Protein AF-J7GPL5-F1 (afdb_monomer_lite)

pLDDT: mean 95.01, std 7.62, range [49.16, 98.62]

Organism: Trichomonas vaginalis (NCBI:txid5722)

InterPro domains:
  IPR015422 Pyridoxal phosphate-dependent transferase, small domain [G3DSA:3.90.1150.10] (15-117)
  IPR015424 Pyridoxal phosphate-dependent transferase [SSF53383] (2-116)

Structure (mmCIF, N/CA/C/O backbone):
data_AF-J7GPL5-F1
#
_entry.id   AF-J7GPL5-F1
#
loop_
_atom_site.group_PDB
_atom_site.id
_atom_site.type_symbol
_atom_site.label_atom_id
_atom_site.label_alt_id
_atom_site.label_comp_id
_atom_site.label_asym_id
_atom_site.label_entity_id
_atom_site.label_seq_id
_atom_site.pdbx_PDB_ins_code
_atom_site.Cartn_x
_atom_site.Cartn_y
_atom_site.Cartn_z
_atom_site.occupancy
_atom_site.B_iso_or_equiv
_atom_site.auth_seq_id
_atom_site.auth_comp_id
_atom_site.auth_asym_id
_atom_site.auth_atom_id
_atom_site.pdbx_PDB_model_num
ATOM 1 N N . MET A 1 1 ? 8.248 -11.178 -31.337 1.00 49.16 1 MET A N 1
ATOM 2 C CA . MET A 1 1 ? 8.158 -10.686 -29.951 1.00 49.16 1 MET A CA 1
ATOM 3 C C . MET A 1 1 ? 9.568 -10.728 -29.399 1.00 49.16 1 MET A C 1
ATOM 5 O O . MET A 1 1 ? 10.053 -11.806 -29.099 1.00 49.16 1 MET A O 1
ATOM 9 N N . TYR A 1 2 ? 10.269 -9.600 -29.424 1.00 66.69 2 TYR A N 1
ATOM 10 C CA . TYR A 1 2 ? 11.560 -9.465 -28.759 1.00 66.69 2 TYR A CA 1
ATOM 11 C C . TYR A 1 2 ? 11.386 -8.294 -27.805 1.00 66.69 2 TYR A C 1
ATOM 13 O O . TYR A 1 2 ? 11.164 -7.174 -28.254 1.00 66.69 2 TYR A O 1
ATOM 21 N N . GLU A 1 3 ? 11.401 -8.576 -26.506 1.00 74.31 3 GLU A N 1
ATOM 22 C CA . GLU A 1 3 ? 11.248 -7.587 -25.426 1.00 74.31 3 GLU A CA 1
ATOM 23 C C . GLU A 1 3 ? 12.445 -6.622 -25.344 1.00 74.31 3 GLU A C 1
ATOM 25 O O . GLU A 1 3 ? 12.487 -5.745 -24.495 1.00 74.31 3 GLU A O 1
ATOM 30 N N . GLY A 1 4 ? 13.420 -6.758 -26.246 1.00 85.44 4 GLY A N 1
ATOM 31 C CA . GLY A 1 4 ? 14.574 -5.888 -26.376 1.00 85.44 4 GLY A CA 1
ATOM 32 C C . GLY A 1 4 ? 15.813 -6.663 -26.807 1.00 85.44 4 GLY A C 1
ATOM 33 O O . GLY A 1 4 ? 15.728 -7.732 -27.413 1.00 85.44 4 GLY A O 1
ATOM 34 N N . TYR A 1 5 ? 16.975 -6.112 -26.469 1.00 92.25 5 TYR A N 1
ATOM 35 C CA . TYR A 1 5 ? 18.280 -6.761 -26.572 1.00 92.25 5 TYR A CA 1
ATOM 36 C C . TYR A 1 5 ? 18.938 -6.790 -25.191 1.00 92.25 5 TYR A C 1
ATOM 38 O O . TYR A 1 5 ? 18.531 -6.042 -24.298 1.00 92.25 5 TYR A O 1
ATOM 46 N N . LEU A 1 6 ? 19.980 -7.609 -25.034 1.00 91.75 6 LEU A N 1
ATOM 47 C CA . LEU A 1 6 ? 20.657 -7.857 -23.755 1.00 91.75 6 LEU A CA 1
ATOM 48 C C . LEU A 1 6 ? 21.040 -6.574 -22.994 1.00 91.75 6 LEU A C 1
ATOM 50 O O . LEU A 1 6 ? 21.018 -6.557 -21.771 1.00 91.75 6 LEU A O 1
ATOM 54 N N . THR A 1 7 ? 21.381 -5.503 -23.712 1.00 93.06 7 THR A N 1
ATOM 55 C CA . THR A 1 7 ? 21.908 -4.257 -23.136 1.00 93.06 7 THR A CA 1
ATOM 56 C C . THR A 1 7 ? 20.861 -3.190 -22.832 1.00 93.06 7 THR A C 1
ATOM 58 O O . THR A 1 7 ? 21.231 -2.139 -22.318 1.00 93.06 7 THR A O 1
ATOM 61 N N . TYR A 1 8 ? 19.585 -3.406 -23.168 1.00 92.12 8 TYR A N 1
ATOM 62 C CA . TYR A 1 8 ? 18.546 -2.406 -22.895 1.00 92.12 8 TYR A CA 1
ATOM 63 C C . TYR A 1 8 ? 17.199 -2.974 -22.444 1.00 92.12 8 TYR A C 1
ATOM 65 O O . TYR A 1 8 ? 16.413 -2.228 -21.872 1.00 92.12 8 TYR A O 1
ATOM 73 N N . GLY A 1 9 ? 16.906 -4.261 -22.679 1.00 94.06 9 GLY A N 1
ATOM 74 C CA . GLY A 1 9 ? 15.726 -4.933 -22.109 1.00 94.06 9 GLY A CA 1
ATOM 75 C C . GLY A 1 9 ? 14.390 -4.215 -22.345 1.00 94.06 9 GLY A C 1
ATOM 76 O O . GLY A 1 9 ? 13.529 -4.232 -21.474 1.00 94.06 9 GLY A O 1
ATOM 77 N N . GLY A 1 10 ? 14.251 -3.512 -23.473 1.00 94.25 10 GLY A N 1
ATOM 78 C CA . GLY A 1 10 ? 13.042 -2.757 -23.818 1.00 94.25 10 GLY A CA 1
ATOM 79 C C . GLY A 1 10 ? 12.960 -1.340 -23.238 1.00 94.25 10 GLY A C 1
ATOM 80 O O . GLY A 1 10 ? 12.014 -0.623 -23.550 1.00 94.25 10 GLY A O 1
ATOM 81 N N . MET A 1 11 ? 13.947 -0.897 -22.454 1.00 94.94 11 MET A N 1
ATOM 82 C CA . MET A 1 11 ? 14.020 0.465 -21.917 1.00 94.94 11 MET A CA 1
ATOM 83 C C . MET A 1 11 ? 14.750 1.413 -22.870 1.00 94.94 11 MET A C 1
ATOM 85 O O . MET A 1 11 ? 15.741 1.043 -23.507 1.00 94.94 11 MET A O 1
ATOM 89 N N . ALA A 1 12 ? 14.308 2.672 -22.945 1.00 95.19 12 ALA A N 1
ATOM 90 C CA . ALA A 1 12 ? 15.113 3.690 -23.605 1.00 95.19 12 ALA A CA 1
ATOM 91 C C . ALA A 1 12 ? 16.368 3.979 -22.764 1.00 95.19 12 ALA A C 1
ATOM 93 O O . ALA A 1 12 ? 16.329 3.939 -21.536 1.00 95.19 12 ALA A O 1
ATOM 94 N N . GLY A 1 13 ? 17.480 4.339 -23.414 1.00 96.12 13 GLY A N 1
ATOM 95 C CA . GLY A 1 13 ? 18.742 4.621 -22.712 1.00 96.12 13 GLY A CA 1
ATOM 96 C C . GLY A 1 13 ? 18.608 5.657 -21.589 1.00 96.12 13 GLY A C 1
ATOM 97 O O . GLY A 1 13 ? 19.153 5.467 -20.509 1.00 96.12 13 GLY A O 1
ATOM 98 N N . ARG A 1 14 ? 17.803 6.704 -21.807 1.00 97.62 14 ARG A N 1
ATOM 99 C CA . ARG A 1 14 ? 17.510 7.732 -20.793 1.00 97.62 14 ARG A CA 1
ATOM 100 C C . ARG A 1 14 ? 16.790 7.181 -19.554 1.00 97.62 14 ARG A C 1
ATOM 102 O O . ARG A 1 14 ? 17.040 7.670 -18.460 1.00 97.62 14 ARG A O 1
ATOM 109 N N . ASP A 1 15 ? 15.933 6.172 -19.720 1.00 97.69 15 ASP A N 1
ATOM 110 C CA . ASP A 1 15 ? 15.170 5.584 -18.615 1.00 97.69 15 ASP A CA 1
ATOM 111 C C . ASP A 1 15 ? 16.094 4.699 -17.768 1.00 97.69 15 ASP A C 1
ATOM 113 O O . ASP A 1 15 ? 16.030 4.732 -16.543 1.00 97.69 15 ASP A O 1
ATOM 117 N N . MET A 1 16 ? 17.039 3.994 -18.408 1.00 97.31 16 MET A N 1
ATOM 118 C CA . MET A 1 16 ? 18.101 3.271 -17.700 1.00 97.31 16 MET A CA 1
ATOM 119 C C . MET A 1 16 ? 19.008 4.216 -16.905 1.00 97.31 16 MET A C 1
ATOM 121 O O . MET A 1 16 ? 19.359 3.913 -15.767 1.00 97.31 16 MET A O 1
ATOM 125 N N . SER A 1 17 ? 19.364 5.375 -17.471 1.00 98.06 17 SER A N 1
ATOM 126 C CA . SER A 1 17 ? 20.130 6.398 -16.748 1.00 98.06 17 SER A CA 1
ATOM 127 C C . SER A 1 17 ? 19.355 6.966 -15.557 1.00 98.06 17 SER A C 1
ATOM 129 O O . SER A 1 17 ? 19.931 7.114 -14.482 1.00 98.06 17 SER A O 1
ATOM 131 N N . ALA A 1 18 ? 18.057 7.243 -15.721 1.00 98.31 18 ALA A N 1
ATOM 132 C CA . ALA A 1 18 ? 17.205 7.723 -14.635 1.00 98.31 18 ALA A CA 1
ATOM 133 C C . ALA A 1 18 ? 17.048 6.678 -13.517 1.00 98.31 18 ALA A C 1
ATOM 135 O O . ALA A 1 18 ? 17.132 7.028 -12.344 1.00 98.31 18 ALA A O 1
ATOM 136 N N . LEU A 1 19 ? 16.883 5.396 -13.864 1.00 97.69 19 LEU A N 1
ATOM 137 C CA . LEU A 1 19 ? 16.830 4.301 -12.893 1.00 97.69 19 LEU A CA 1
ATOM 138 C C . LEU A 1 19 ? 18.136 4.185 -12.098 1.00 97.69 19 LEU A C 1
ATOM 140 O O . LEU A 1 19 ? 18.088 4.034 -10.883 1.00 97.69 19 LEU A O 1
ATOM 144 N N . ALA A 1 20 ? 19.290 4.267 -12.766 1.00 97.94 20 ALA A N 1
ATOM 145 C CA . ALA A 1 20 ? 20.591 4.180 -12.105 1.00 97.94 20 ALA A CA 1
ATOM 146 C C . ALA A 1 20 ? 20.809 5.326 -11.103 1.00 97.94 20 ALA A C 1
ATOM 148 O O . ALA A 1 20 ? 21.213 5.069 -9.973 1.00 97.94 20 ALA A O 1
ATOM 149 N N . ALA A 1 21 ? 20.487 6.566 -11.490 1.00 98.25 21 ALA A N 1
ATOM 150 C CA . ALA A 1 21 ? 20.553 7.715 -10.586 1.00 98.25 21 ALA A CA 1
ATOM 151 C C . ALA A 1 21 ? 19.563 7.574 -9.418 1.00 98.25 21 ALA A C 1
ATOM 153 O O . ALA A 1 21 ? 19.941 7.731 -8.262 1.00 98.25 21 ALA A O 1
ATOM 154 N N . GLY A 1 22 ? 18.317 7.190 -9.712 1.00 97.81 22 GLY A N 1
ATOM 155 C CA . GLY A 1 22 ? 17.293 6.986 -8.694 1.00 97.81 22 GLY A CA 1
ATOM 156 C C . GLY A 1 22 ? 17.658 5.891 -7.691 1.00 97.81 22 GLY A C 1
ATOM 157 O O . GLY A 1 22 ? 17.371 6.044 -6.510 1.00 97.81 22 GLY A O 1
ATOM 158 N N . LEU A 1 23 ? 18.307 4.804 -8.119 1.00 97.75 23 LEU A N 1
ATOM 159 C CA . LEU A 1 23 ? 18.772 3.754 -7.209 1.00 97.75 23 LEU A CA 1
ATOM 160 C C . LEU A 1 23 ? 19.805 4.276 -6.208 1.00 97.75 23 LEU A C 1
ATOM 162 O O . LEU A 1 23 ? 19.687 3.948 -5.033 1.00 97.75 23 LEU A O 1
ATOM 166 N N . GLU A 1 24 ? 20.755 5.102 -6.649 1.00 97.00 24 GLU A N 1
ATOM 167 C CA . GLU A 1 24 ? 21.735 5.738 -5.760 1.00 97.00 24 GLU A CA 1
ATOM 168 C C . GLU A 1 24 ? 21.025 6.658 -4.754 1.00 97.00 24 GLU A C 1
ATOM 170 O O . GLU A 1 24 ? 21.099 6.442 -3.544 1.00 97.00 24 GLU A O 1
ATOM 175 N N . GLU A 1 25 ? 20.223 7.604 -5.254 1.00 97.19 25 GLU A N 1
ATOM 176 C CA . GLU A 1 25 ? 19.471 8.566 -4.436 1.00 97.19 25 GLU A CA 1
ATOM 177 C C . GLU A 1 25 ? 18.550 7.881 -3.416 1.00 97.19 25 GLU A C 1
ATOM 179 O O . GLU A 1 25 ? 18.349 8.385 -2.310 1.00 97.19 25 GLU A O 1
ATOM 184 N N . ASN A 1 26 ? 17.985 6.717 -3.763 1.00 95.75 26 ASN A N 1
ATOM 185 C CA . ASN A 1 26 ? 17.064 6.001 -2.884 1.00 95.75 26 ASN A CA 1
ATOM 186 C C . ASN A 1 26 ? 17.741 5.214 -1.756 1.00 95.75 26 ASN A C 1
ATOM 188 O O . ASN A 1 26 ? 17.039 4.669 -0.901 1.00 95.75 26 ASN A O 1
ATOM 192 N N . THR A 1 27 ? 19.073 5.175 -1.721 1.00 96.12 27 THR A N 1
ATOM 193 C CA . THR A 1 27 ? 19.831 4.613 -0.595 1.00 96.12 27 THR A CA 1
ATOM 194 C C . THR A 1 27 ? 20.226 5.655 0.452 1.00 96.12 27 THR A C 1
ATOM 196 O O . THR A 1 27 ? 20.643 5.273 1.547 1.00 96.12 27 THR A O 1
ATOM 199 N N . GLU A 1 28 ? 20.026 6.946 0.168 1.00 97.50 28 GLU A N 1
ATOM 200 C CA . GLU A 1 28 ? 20.313 8.035 1.104 1.00 97.50 28 GLU A CA 1
ATOM 201 C C . GLU A 1 28 ? 19.399 7.970 2.335 1.00 97.50 28 GLU A C 1
ATOM 203 O O . GLU A 1 28 ? 18.167 7.863 2.235 1.00 97.50 28 GLU A O 1
ATOM 208 N N . PHE A 1 29 ? 20.005 8.048 3.522 1.00 97.69 29 PHE A N 1
ATOM 209 C CA . PHE A 1 29 ? 19.304 7.828 4.786 1.00 97.69 29 PHE A CA 1
ATOM 210 C C . PHE A 1 29 ? 18.185 8.848 4.999 1.00 97.69 29 PHE A C 1
ATOM 212 O O . PHE A 1 29 ? 17.065 8.477 5.344 1.00 97.69 29 PHE A O 1
ATOM 219 N N . GLU A 1 30 ? 18.460 10.127 4.753 1.00 97.69 30 GLU A N 1
ATOM 220 C CA . GLU A 1 30 ? 17.508 11.218 4.939 1.00 97.69 30 GLU A CA 1
ATOM 221 C C . GLU A 1 30 ? 16.302 11.085 4.001 1.00 97.69 30 GLU A C 1
ATOM 223 O O . GLU A 1 30 ? 15.172 11.410 4.388 1.00 97.69 30 GLU A O 1
ATOM 228 N N . MET A 1 31 ? 16.520 10.566 2.786 1.00 97.25 31 MET A N 1
ATOM 229 C CA . MET A 1 31 ? 15.445 10.293 1.834 1.00 97.25 31 MET A CA 1
ATOM 230 C C . MET A 1 31 ? 14.534 9.191 2.384 1.00 97.25 31 MET A C 1
ATOM 232 O O . MET A 1 31 ? 13.326 9.403 2.550 1.00 97.25 31 MET A O 1
ATOM 236 N N . LEU A 1 32 ? 15.115 8.040 2.736 1.00 97.75 32 LEU A N 1
ATOM 237 C CA . LEU A 1 32 ? 14.380 6.900 3.286 1.00 97.75 32 LEU A CA 1
ATOM 238 C C . LEU A 1 32 ? 13.637 7.271 4.573 1.00 97.75 32 LEU A C 1
ATOM 240 O O . LEU A 1 32 ? 12.457 6.945 4.727 1.00 97.75 32 LEU A O 1
ATOM 244 N N . GLU A 1 33 ? 14.299 7.994 5.475 1.00 97.94 33 GLU A N 1
ATOM 245 C CA . GLU A 1 33 ? 13.721 8.438 6.738 1.00 97.94 33 GLU A CA 1
ATOM 246 C C . GLU A 1 33 ? 12.503 9.340 6.497 1.00 97.94 33 GLU A C 1
ATOM 248 O O . GLU A 1 33 ? 11.428 9.093 7.051 1.00 97.94 33 GLU A O 1
ATOM 253 N N . THR A 1 34 ? 12.633 10.343 5.625 1.00 97.94 34 THR A N 1
ATOM 254 C CA . THR A 1 34 ? 11.535 11.260 5.283 1.00 97.94 34 THR A CA 1
ATOM 255 C C . THR A 1 34 ? 10.356 10.508 4.665 1.00 97.94 34 THR A C 1
ATOM 257 O O . THR A 1 34 ? 9.204 10.715 5.063 1.00 97.94 34 THR A O 1
ATOM 260 N N . ARG A 1 35 ? 10.624 9.588 3.730 1.00 98.19 35 ARG A N 1
ATOM 261 C CA . ARG A 1 35 ? 9.594 8.790 3.054 1.00 98.19 35 ARG A CA 1
ATOM 262 C C . ARG A 1 35 ? 8.814 7.918 4.033 1.00 98.19 35 ARG A C 1
ATOM 264 O O . ARG A 1 35 ? 7.587 7.835 3.928 1.00 98.19 35 ARG A O 1
ATOM 271 N N . ILE A 1 36 ? 9.502 7.256 4.963 1.00 98.25 36 ILE A N 1
ATOM 272 C CA . ILE A 1 36 ? 8.872 6.383 5.963 1.00 98.25 36 ILE A CA 1
ATOM 273 C C . ILE A 1 36 ? 8.084 7.222 6.979 1.00 98.25 36 ILE A C 1
ATOM 275 O O . ILE A 1 36 ? 6.929 6.900 7.264 1.00 98.25 36 ILE A O 1
ATOM 279 N N . LYS A 1 37 ? 8.643 8.346 7.454 1.00 98.12 37 LYS A N 1
ATOM 280 C CA . LYS A 1 37 ? 7.951 9.274 8.369 1.00 98.12 37 LYS A CA 1
ATOM 281 C C . LYS A 1 37 ? 6.683 9.872 7.760 1.00 98.12 37 LYS A C 1
ATOM 283 O O . LYS A 1 37 ? 5.725 10.120 8.486 1.00 98.12 37 LYS A O 1
ATOM 288 N N . GLN A 1 38 ? 6.627 10.070 6.442 1.00 98.38 38 GLN A N 1
ATOM 289 C CA . GLN A 1 38 ? 5.398 10.504 5.771 1.00 98.38 38 GLN A CA 1
ATOM 290 C C . GLN A 1 38 ? 4.268 9.469 5.919 1.00 98.38 38 GLN A C 1
ATOM 292 O O . GLN A 1 38 ? 3.123 9.837 6.189 1.00 98.38 38 GLN A O 1
ATOM 297 N N . VAL A 1 39 ? 4.578 8.177 5.778 1.00 98.50 39 VAL A N 1
ATOM 298 C CA . VAL A 1 39 ? 3.595 7.097 5.979 1.00 98.50 39 VAL A CA 1
ATOM 299 C C . VAL A 1 39 ? 3.203 7.005 7.452 1.00 98.50 39 VAL A C 1
ATOM 301 O O . VAL A 1 39 ? 2.019 6.912 7.772 1.00 98.50 39 VAL A O 1
ATOM 304 N N . GLU A 1 40 ? 4.180 7.112 8.353 1.00 98.06 40 GLU A N 1
ATOM 305 C CA . GLU A 1 40 ? 3.948 7.147 9.799 1.00 98.06 40 GLU A CA 1
ATOM 306 C C . GLU A 1 40 ? 3.042 8.320 10.212 1.00 98.06 40 GLU A C 1
ATOM 308 O O . GLU A 1 40 ? 2.167 8.161 11.061 1.00 98.06 40 GLU A O 1
ATOM 313 N N . TYR A 1 41 ? 3.204 9.495 9.598 1.00 98.38 41 TYR A N 1
ATOM 314 C CA . TYR A 1 41 ? 2.355 10.656 9.857 1.00 98.38 41 TYR A CA 1
ATOM 315 C C . TYR A 1 41 ? 0.888 10.369 9.522 1.00 98.38 41 TYR A C 1
ATOM 317 O O . TYR A 1 41 ? 0.009 10.633 10.343 1.00 98.38 41 TYR A O 1
ATOM 325 N N . LEU A 1 42 ? 0.614 9.774 8.356 1.00 98.19 42 LEU A N 1
ATOM 326 C CA . LEU A 1 42 ? -0.745 9.364 8.000 1.00 98.19 42 LEU A CA 1
ATOM 327 C C . LEU A 1 42 ? -1.293 8.327 8.991 1.00 98.19 42 LEU A C 1
ATOM 329 O O . LEU A 1 42 ? -2.438 8.443 9.422 1.00 98.19 42 LEU A O 1
ATOM 333 N N . ALA A 1 43 ? -0.470 7.357 9.400 1.00 98.31 43 ALA A N 1
ATOM 334 C CA . ALA A 1 43 ? -0.843 6.360 10.402 1.00 98.31 43 ALA A CA 1
ATOM 335 C C . ALA A 1 43 ? -1.255 7.010 11.735 1.00 98.31 43 ALA A C 1
ATOM 337 O O . ALA A 1 43 ? -2.315 6.696 12.270 1.00 98.31 43 ALA A O 1
ATOM 338 N N . LYS A 1 44 ? -0.474 7.981 12.228 1.00 98.06 44 LYS A N 1
ATOM 339 C CA . LYS A 1 44 ? -0.786 8.742 13.452 1.00 98.06 44 LYS A CA 1
ATOM 340 C C . LYS A 1 44 ? -2.099 9.508 13.337 1.00 98.06 44 LYS A C 1
ATOM 342 O O . LYS A 1 44 ? -2.892 9.500 14.270 1.00 98.06 44 LYS A O 1
ATOM 347 N N . ARG A 1 45 ? -2.376 10.118 12.181 1.00 98.25 45 ARG A N 1
ATOM 348 C CA . ARG A 1 45 ? -3.669 10.775 11.946 1.00 98.25 45 ARG A CA 1
ATOM 349 C C . ARG A 1 45 ? -4.816 9.770 12.010 1.00 98.25 45 ARG A C 1
ATOM 351 O O . ARG A 1 45 ? -5.817 10.044 12.655 1.00 98.25 45 ARG A O 1
ATOM 358 N N . LEU A 1 46 ? -4.671 8.591 11.409 1.00 97.88 46 LEU A N 1
ATOM 359 C CA . LEU A 1 46 ? -5.688 7.538 11.495 1.00 97.88 46 LEU A CA 1
ATOM 360 C C . LEU A 1 46 ? -5.893 7.036 12.934 1.00 97.88 46 LEU A C 1
ATOM 362 O O . LEU A 1 46 ? -7.031 6.755 13.305 1.00 97.88 46 LEU A O 1
ATOM 366 N N . ASP A 1 47 ? -4.835 6.985 13.751 1.00 97.62 47 ASP A N 1
ATOM 367 C CA . ASP A 1 47 ? -4.923 6.661 15.183 1.00 97.62 47 ASP A CA 1
ATOM 368 C C . ASP A 1 47 ? -5.799 7.662 15.936 1.00 97.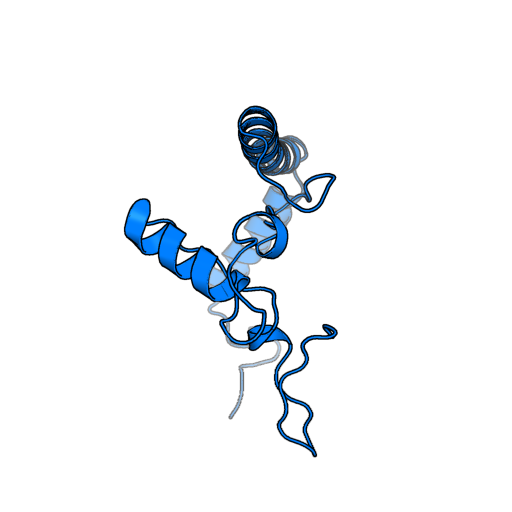62 47 ASP A C 1
ATOM 370 O O . ASP A 1 47 ? -6.671 7.254 16.702 1.00 97.62 47 ASP A O 1
ATOM 374 N N . GLU A 1 48 ? -5.608 8.959 15.685 1.00 98.25 48 GLU A N 1
ATOM 375 C CA . GLU A 1 48 ? -6.392 10.035 16.307 1.00 98.25 48 GLU A CA 1
ATOM 376 C C . GLU A 1 48 ? -7.892 9.924 15.990 1.00 98.25 48 GLU A C 1
ATOM 378 O O . GLU A 1 48 ? -8.725 10.244 16.837 1.00 98.25 48 GLU A O 1
ATOM 383 N N . TYR A 1 49 ? -8.241 9.433 14.797 1.00 97.44 49 TYR A N 1
ATOM 384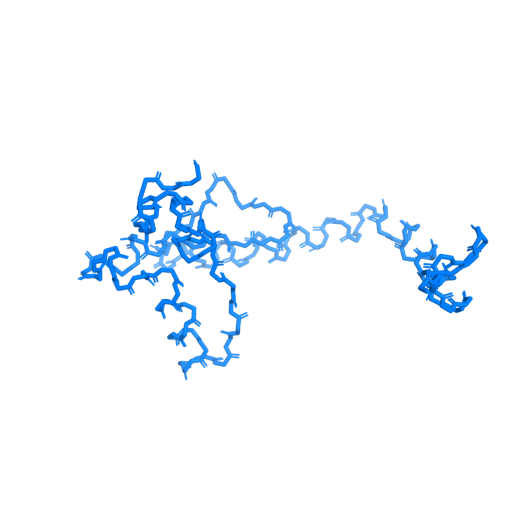 C CA . TYR A 1 49 ? -9.629 9.194 14.381 1.00 97.44 49 TYR A CA 1
ATOM 385 C C . TYR A 1 49 ? -10.135 7.777 14.694 1.00 97.44 49 TYR A C 1
ATOM 387 O O . TYR A 1 49 ? -11.272 7.448 14.358 1.00 97.44 49 TYR A O 1
ATOM 395 N N . GLY A 1 50 ? -9.320 6.923 15.322 1.00 97.31 50 GLY A N 1
ATOM 396 C CA . GLY A 1 50 ? -9.696 5.547 15.654 1.00 97.31 50 GLY A CA 1
ATOM 397 C C . GLY A 1 50 ? -9.933 4.645 14.437 1.00 97.31 50 GLY A C 1
ATOM 398 O O . GLY A 1 50 ? -10.657 3.654 14.543 1.00 97.31 50 GLY A O 1
ATOM 399 N N . ILE A 1 51 ? -9.344 4.964 13.280 1.00 98.06 51 ILE A N 1
ATOM 400 C CA . ILE A 1 51 ? -9.536 4.191 12.048 1.00 98.06 51 ILE A CA 1
ATOM 401 C C . ILE A 1 51 ? -8.661 2.926 12.082 1.00 98.06 51 ILE A C 1
ATOM 403 O O . ILE A 1 51 ? -7.449 3.016 12.301 1.00 98.06 51 ILE A O 1
ATOM 407 N N . PRO A 1 52 ? -9.230 1.728 11.862 1.00 97.81 52 PRO A N 1
ATOM 408 C CA . PRO A 1 52 ? -8.478 0.482 11.911 1.00 97.81 52 PRO A CA 1
ATOM 409 C C . PRO A 1 52 ? -7.666 0.245 10.626 1.00 97.81 52 PRO A C 1
ATOM 411 O O . PRO A 1 52 ? -8.174 0.310 9.507 1.00 97.81 52 PRO A O 1
ATOM 414 N N . TYR A 1 53 ? -6.394 -0.103 10.805 1.00 97.75 53 TYR A N 1
ATOM 415 C CA . TYR A 1 53 ? -5.455 -0.492 9.751 1.00 97.75 53 TYR A CA 1
ATOM 416 C C . TYR A 1 53 ? -4.441 -1.513 10.296 1.00 97.75 53 TYR A C 1
ATOM 418 O O . TYR A 1 53 ? -4.369 -1.741 11.509 1.00 97.75 53 TYR A O 1
ATOM 426 N N . GLN A 1 54 ? -3.662 -2.149 9.419 1.00 96.56 54 GLN A N 1
ATOM 427 C CA . GLN A 1 54 ? -2.588 -3.069 9.809 1.00 96.56 54 GLN A CA 1
ATOM 428 C C . GLN A 1 54 ? -1.458 -2.337 10.547 1.00 96.56 54 GLN A C 1
ATOM 430 O O . GLN A 1 54 ? -0.870 -1.398 10.016 1.00 96.56 54 GLN A O 1
ATOM 435 N N . ARG A 1 55 ? -1.107 -2.810 11.748 1.00 95.06 55 ARG A N 1
ATOM 436 C CA . ARG A 1 55 ? -0.083 -2.198 12.608 1.00 95.06 55 ARG A CA 1
ATOM 437 C C . ARG A 1 55 ? 1.145 -3.100 12.807 1.00 95.06 55 ARG A C 1
ATOM 439 O O . ARG A 1 55 ? 0.970 -4.317 12.881 1.00 95.06 55 ARG A O 1
ATOM 446 N N . PRO A 1 56 ? 2.345 -2.516 13.002 1.00 94.94 56 PRO A N 1
ATOM 447 C CA . PRO A 1 56 ? 2.668 -1.102 12.765 1.00 94.94 56 PRO A CA 1
ATOM 448 C C . PRO A 1 56 ? 2.562 -0.747 11.271 1.00 94.94 56 PRO A C 1
ATOM 450 O O . PRO A 1 56 ? 2.524 -1.639 10.423 1.00 94.94 56 PRO A O 1
ATOM 453 N N . ALA A 1 57 ? 2.495 0.549 10.952 1.00 96.62 57 ALA A N 1
ATOM 454 C CA . ALA A 1 57 ? 2.536 0.995 9.561 1.00 96.62 57 ALA A CA 1
ATOM 455 C C . ALA A 1 57 ? 3.838 0.530 8.885 1.00 96.62 57 ALA A C 1
ATOM 457 O O . ALA A 1 57 ? 4.909 0.555 9.492 1.00 96.62 57 ALA A O 1
ATOM 458 N N . GLY A 1 58 ? 3.734 0.094 7.628 1.00 95.19 58 GLY A N 1
ATOM 459 C CA . GLY A 1 58 ? 4.897 -0.256 6.815 1.00 95.19 58 GLY A CA 1
ATOM 460 C C . GLY A 1 58 ? 5.596 0.981 6.244 1.00 95.19 58 GLY A C 1
ATOM 461 O O . GLY A 1 58 ? 5.158 2.111 6.429 1.00 95.19 58 GLY A O 1
ATOM 462 N N . GLY A 1 59 ? 6.667 0.767 5.476 1.00 97.00 59 GLY A N 1
ATOM 463 C CA . GLY A 1 59 ? 7.436 1.871 4.889 1.00 97.00 59 GLY A CA 1
ATOM 464 C C . GLY A 1 59 ? 6.805 2.535 3.662 1.00 97.00 59 GLY A C 1
ATOM 465 O O . GLY A 1 59 ? 7.288 3.583 3.244 1.00 97.00 59 GLY A O 1
ATOM 466 N N . HIS A 1 60 ? 5.767 1.942 3.054 1.00 97.31 60 HIS A N 1
ATOM 467 C CA . HIS A 1 60 ? 5.279 2.395 1.745 1.00 97.31 60 HIS A CA 1
ATOM 468 C C . HIS A 1 60 ? 3.774 2.623 1.600 1.00 97.31 60 HIS A C 1
ATOM 470 O O . HIS A 1 60 ? 3.372 3.285 0.642 1.00 97.31 60 HIS A O 1
ATOM 476 N N . ALA A 1 61 ? 2.958 2.101 2.516 1.00 97.75 61 ALA A N 1
ATOM 477 C CA . ALA A 1 61 ? 1.505 2.166 2.429 1.00 97.75 61 ALA A CA 1
ATOM 478 C C . ALA A 1 61 ? 0.844 1.959 3.798 1.00 97.75 61 ALA A C 1
ATOM 480 O O . ALA A 1 61 ? 1.450 1.409 4.722 1.00 97.75 61 ALA A O 1
ATOM 481 N N . ILE A 1 62 ? -0.427 2.357 3.882 1.00 98.00 62 ILE A N 1
ATOM 482 C CA . ILE A 1 62 ? -1.336 2.025 4.978 1.00 98.00 62 ILE A CA 1
ATOM 483 C C . ILE A 1 62 ? -2.399 1.063 4.451 1.00 98.00 62 ILE A C 1
ATOM 485 O O . ILE A 1 62 ? -3.088 1.370 3.482 1.00 98.00 62 ILE A O 1
ATOM 489 N N . PHE A 1 63 ? -2.550 -0.082 5.113 1.00 97.62 63 PHE A N 1
ATOM 490 C CA . PHE A 1 63 ? -3.550 -1.090 4.767 1.00 97.62 63 PHE A CA 1
ATOM 491 C C . PHE A 1 63 ? -4.745 -0.967 5.709 1.00 97.62 63 PHE A C 1
ATOM 493 O O . PHE A 1 63 ? -4.685 -1.432 6.848 1.00 97.62 63 PHE A O 1
ATOM 500 N N . LEU A 1 64 ? -5.808 -0.304 5.251 1.00 97.94 64 LEU A N 1
ATOM 501 C CA . LEU A 1 64 ? -7.050 -0.130 6.008 1.00 97.94 64 LEU A CA 1
ATOM 502 C C . LEU A 1 64 ? -7.785 -1.471 6.168 1.00 97.94 64 LEU A C 1
ATOM 504 O O . LEU A 1 64 ? -7.932 -2.226 5.209 1.00 97.94 64 LEU A O 1
ATOM 508 N N . ASP A 1 65 ? -8.288 -1.758 7.370 1.00 96.50 65 ASP A N 1
ATOM 509 C CA . ASP A 1 65 ? -9.076 -2.970 7.626 1.00 96.5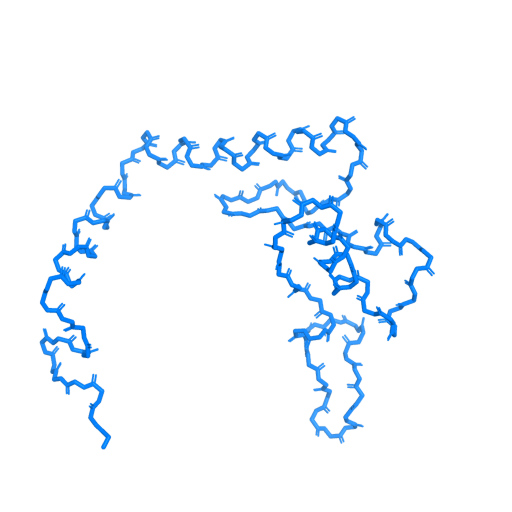0 65 ASP A CA 1
ATOM 510 C C . ASP A 1 65 ? -10.547 -2.703 7.288 1.00 96.50 65 ASP A C 1
ATOM 512 O O . ASP A 1 65 ? -11.354 -2.340 8.147 1.00 96.50 65 ASP A O 1
ATOM 516 N N . ALA A 1 66 ? -10.898 -2.864 6.011 1.00 96.81 66 ALA A N 1
ATOM 517 C CA . ALA A 1 66 ? -12.227 -2.527 5.505 1.00 96.81 66 ALA A CA 1
ATOM 518 C C . ALA A 1 66 ? -13.367 -3.265 6.227 1.00 96.81 66 ALA A C 1
ATOM 520 O O . ALA A 1 66 ? -14.442 -2.698 6.384 1.00 96.81 66 ALA A O 1
ATOM 521 N N . ARG A 1 67 ? -13.135 -4.482 6.742 1.00 94.81 67 ARG A N 1
ATOM 522 C CA . ARG A 1 67 ? -14.146 -5.238 7.509 1.00 94.81 67 ARG A CA 1
ATOM 523 C C . ARG A 1 67 ? -14.438 -4.615 8.873 1.00 94.81 67 ARG A C 1
ATOM 525 O O . ARG A 1 67 ? -15.532 -4.779 9.400 1.00 94.81 67 ARG A O 1
ATOM 532 N N . LYS A 1 68 ? -13.460 -3.916 9.456 1.00 96.94 68 LYS A N 1
ATOM 533 C CA . LYS A 1 68 ? -13.636 -3.173 10.711 1.00 96.94 68 LYS A CA 1
ATOM 534 C C . LYS A 1 68 ? -14.140 -1.748 10.493 1.00 96.94 68 LYS A C 1
ATOM 536 O O . LYS A 1 68 ? -14.641 -1.154 11.439 1.00 96.94 68 LYS A O 1
ATOM 541 N N . ILE A 1 69 ? -14.010 -1.210 9.279 1.00 97.56 69 ILE A N 1
ATOM 542 C CA . ILE A 1 69 ? -14.546 0.107 8.901 1.00 97.56 69 ILE A CA 1
ATOM 543 C C . ILE A 1 69 ? -16.013 -0.025 8.475 1.00 97.56 69 ILE A C 1
ATOM 545 O O . ILE A 1 69 ? -16.886 0.637 9.026 1.00 97.56 69 ILE A O 1
ATOM 549 N N . LEU A 1 70 ? -16.295 -0.918 7.527 1.00 97.38 70 LEU A N 1
ATOM 550 C CA . LEU A 1 70 ? -17.619 -1.168 6.962 1.00 97.38 70 LEU A CA 1
ATOM 551 C C . LEU A 1 70 ? -18.241 -2.420 7.593 1.00 97.38 70 LEU A C 1
ATOM 553 O O . LEU A 1 70 ? -18.501 -3.414 6.923 1.00 97.38 70 LEU A O 1
ATOM 557 N N . THR A 1 71 ? -18.474 -2.380 8.905 1.00 97.19 71 THR A N 1
ATOM 558 C CA . THR A 1 71 ? -18.902 -3.545 9.713 1.00 97.19 71 THR A CA 1
ATOM 559 C C . THR A 1 71 ? -20.260 -4.142 9.333 1.00 97.19 71 THR A C 1
ATOM 561 O O . THR A 1 71 ? -20.583 -5.247 9.762 1.00 97.19 71 THR A O 1
ATOM 564 N N . HIS A 1 72 ? -21.057 -3.418 8.550 1.00 96.88 72 HIS A N 1
ATOM 565 C CA . HIS A 1 72 ? -22.380 -3.826 8.079 1.00 96.88 72 HIS A CA 1
ATOM 566 C C . HIS A 1 72 ? -22.374 -4.343 6.634 1.00 96.88 72 HIS A C 1
ATOM 568 O O . HIS A 1 72 ? -23.393 -4.859 6.183 1.00 96.88 72 HIS A O 1
ATOM 574 N N . VAL A 1 73 ? -21.258 -4.203 5.912 1.00 97.00 73 VAL A N 1
ATOM 575 C CA . VAL A 1 73 ? -21.142 -4.649 4.521 1.00 97.00 73 VAL A CA 1
ATOM 576 C C . VAL A 1 73 ? -20.704 -6.117 4.512 1.00 97.00 73 VAL A C 1
ATOM 578 O O . VAL A 1 73 ? -19.633 -6.434 5.044 1.00 97.00 73 VAL A O 1
ATOM 581 N N . PRO A 1 74 ? -21.509 -7.032 3.945 1.00 95.88 74 PRO A N 1
ATOM 582 C CA . PRO A 1 74 ? -21.168 -8.448 3.895 1.00 95.88 74 PRO A CA 1
ATOM 583 C C . PRO A 1 74 ? -19.975 -8.702 2.961 1.00 95.88 74 PRO A C 1
ATOM 585 O O . PRO A 1 74 ? -19.658 -7.900 2.081 1.00 95.88 74 PRO A O 1
ATOM 588 N N . ALA A 1 75 ? -19.290 -9.834 3.140 1.00 94.75 75 ALA A N 1
ATOM 589 C CA . ALA A 1 75 ? -18.097 -10.169 2.356 1.00 94.75 75 ALA A CA 1
ATOM 590 C C . ALA A 1 75 ? -18.395 -10.260 0.848 1.00 94.75 75 ALA A C 1
ATOM 592 O O . ALA A 1 75 ? -17.562 -9.882 0.022 1.00 94.75 75 ALA A O 1
ATOM 593 N N . GLU A 1 76 ? -19.602 -10.711 0.511 1.00 95.06 76 GLU A N 1
ATOM 594 C CA . GLU A 1 76 ? -20.158 -10.837 -0.834 1.00 95.06 76 GLU A CA 1
ATOM 595 C C . GLU A 1 76 ? -20.315 -9.490 -1.552 1.00 95.06 76 GLU A C 1
ATOM 597 O O . GLU A 1 76 ? -20.356 -9.460 -2.780 1.00 95.06 76 GLU A O 1
ATOM 602 N N . GLU A 1 77 ? -20.343 -8.388 -0.798 1.00 96.56 77 GLU A N 1
ATOM 603 C CA . GLU A 1 77 ? -20.364 -7.011 -1.302 1.00 96.56 77 GLU A CA 1
ATOM 604 C C . GLU A 1 77 ? -18.977 -6.346 -1.256 1.00 96.56 77 GLU A C 1
ATOM 606 O O . GLU A 1 77 ? -18.850 -5.131 -1.393 1.00 96.56 77 GLU A O 1
ATOM 611 N N . PHE A 1 78 ? -17.915 -7.144 -1.098 1.00 96.62 78 PHE A N 1
ATOM 612 C CA . PHE A 1 78 ? -16.518 -6.743 -1.288 1.00 96.62 78 PHE A CA 1
ATOM 613 C C . PHE A 1 78 ? -16.129 -5.463 -0.520 1.00 96.62 78 PHE A C 1
ATOM 615 O O . PHE A 1 78 ? -15.772 -4.456 -1.135 1.00 96.62 78 PHE A O 1
ATOM 622 N N . PRO A 1 79 ? -16.120 -5.478 0.827 1.00 97.12 79 PRO A N 1
ATOM 623 C CA . PRO A 1 79 ? -15.969 -4.267 1.641 1.00 97.12 79 PRO A CA 1
ATOM 624 C C . PRO A 1 79 ? -14.700 -3.455 1.331 1.00 97.12 79 PRO A C 1
ATOM 626 O O . PRO A 1 79 ? -14.727 -2.230 1.391 1.00 97.12 79 PRO A O 1
ATOM 629 N N . ALA A 1 80 ? -13.589 -4.102 0.960 1.00 97.19 80 ALA A N 1
ATOM 630 C CA . ALA A 1 80 ? -12.360 -3.404 0.570 1.00 97.19 80 ALA A CA 1
ATOM 631 C C . ALA A 1 80 ? -12.493 -2.656 -0.771 1.00 97.19 80 ALA A C 1
ATOM 633 O O . ALA A 1 80 ? -11.980 -1.542 -0.909 1.00 97.19 80 ALA A O 1
ATOM 634 N N . GLN A 1 81 ? -13.219 -3.231 -1.735 1.00 98.00 81 GLN A N 1
ATOM 635 C CA . GLN A 1 81 ? -13.521 -2.572 -3.005 1.00 98.00 81 GLN A CA 1
ATOM 636 C C . GLN A 1 81 ? -14.480 -1.409 -2.773 1.00 98.00 81 GLN A C 1
ATOM 638 O O . GLN A 1 81 ? -14.225 -0.306 -3.248 1.00 98.00 81 GLN A O 1
ATOM 643 N N . THR A 1 82 ? -15.540 -1.648 -2.000 1.00 98.12 82 THR A N 1
ATOM 644 C CA . THR A 1 82 ? -16.537 -0.639 -1.635 1.00 98.12 82 THR A CA 1
ATOM 645 C C . THR A 1 82 ? -15.868 0.550 -0.958 1.00 98.12 82 THR A C 1
ATOM 647 O O . THR A 1 82 ? -15.976 1.664 -1.455 1.00 98.12 82 THR A O 1
ATOM 650 N N . LEU A 1 83 ? -15.043 0.323 0.070 1.00 98.12 83 LEU A N 1
ATOM 651 C CA . LEU A 1 83 ? -14.284 1.392 0.725 1.00 98.12 83 LEU A CA 1
ATOM 652 C C . LEU A 1 83 ? -13.376 2.160 -0.251 1.00 98.12 83 LEU A C 1
ATOM 654 O O . LEU A 1 83 ? -13.267 3.379 -0.157 1.00 98.12 83 LEU A O 1
ATOM 658 N N . THR A 1 84 ? -12.731 1.468 -1.195 1.00 98.12 84 THR A N 1
ATOM 659 C CA . THR A 1 84 ? -11.875 2.111 -2.206 1.00 98.12 84 THR A CA 1
ATOM 660 C C . THR A 1 84 ? -12.674 3.044 -3.122 1.00 98.12 84 THR A C 1
ATOM 662 O O . THR A 1 84 ? -12.184 4.117 -3.475 1.00 98.12 84 THR A O 1
ATOM 665 N N . VAL A 1 85 ? -13.896 2.654 -3.497 1.00 98.25 85 VAL A N 1
ATOM 666 C CA . VAL A 1 85 ? -14.802 3.479 -4.309 1.00 98.25 85 VAL A CA 1
ATOM 667 C C . VAL A 1 85 ? -15.322 4.667 -3.504 1.00 98.25 85 VAL A C 1
ATOM 669 O O . VAL A 1 85 ? -15.243 5.792 -3.990 1.00 98.25 85 VAL A O 1
ATOM 672 N N . GLU A 1 86 ? -15.769 4.451 -2.266 1.00 98.00 86 GLU A N 1
ATOM 673 C CA . GLU A 1 86 ? -16.260 5.526 -1.393 1.00 98.00 86 GLU A CA 1
ATOM 674 C C . GLU A 1 86 ? -15.177 6.583 -1.123 1.00 98.00 86 GLU A C 1
ATOM 676 O O . GLU A 1 86 ? -15.437 7.778 -1.218 1.00 98.00 86 GLU A O 1
ATOM 681 N N . LEU A 1 87 ? -13.920 6.175 -0.894 1.00 98.00 87 LEU A N 1
ATOM 682 C CA . LEU A 1 87 ? -12.796 7.114 -0.757 1.00 98.00 87 LEU A CA 1
ATOM 683 C C . LEU A 1 87 ? -12.588 7.983 -2.007 1.00 98.00 87 LEU A C 1
ATOM 685 O O . LEU A 1 87 ? -12.226 9.159 -1.899 1.00 98.00 87 LEU A O 1
ATOM 689 N N . TYR A 1 88 ? -12.815 7.419 -3.193 1.00 98.62 88 TYR A N 1
ATOM 690 C CA . TYR A 1 88 ? -12.723 8.171 -4.436 1.00 98.62 88 TYR A CA 1
ATOM 691 C C . TYR A 1 88 ? -13.897 9.141 -4.601 1.00 98.62 88 TYR A C 1
ATOM 693 O O . TYR A 1 88 ? -13.672 10.288 -4.981 1.00 98.62 88 TYR A O 1
ATOM 701 N N . LEU A 1 89 ? -15.123 8.709 -4.299 1.00 98.56 89 LEU A N 1
ATOM 702 C CA . LEU A 1 89 ? -16.321 9.543 -4.417 1.00 98.56 89 LEU A CA 1
ATOM 703 C C . LEU A 1 89 ? -16.307 10.716 -3.428 1.00 98.56 89 LEU A C 1
ATOM 705 O O . LEU A 1 89 ? -16.565 11.848 -3.829 1.00 98.56 89 LEU A O 1
ATOM 709 N N . GLU A 1 90 ? -15.950 10.461 -2.170 1.00 98.25 90 GLU A N 1
ATOM 710 C CA . GLU A 1 90 ? -16.018 11.460 -1.097 1.00 98.25 90 GLU A CA 1
ATOM 711 C C . GLU A 1 90 ? -14.803 12.397 -1.065 1.00 98.25 90 GLU A C 1
ATOM 713 O O . GLU A 1 90 ? -14.924 13.572 -0.719 1.00 98.25 90 GLU A O 1
ATOM 718 N N . ALA A 1 91 ? -13.613 11.897 -1.417 1.00 97.81 91 ALA A N 1
ATOM 719 C CA . ALA A 1 91 ? -12.364 12.642 -1.237 1.00 97.81 91 ALA A CA 1
ATOM 720 C C . ALA A 1 91 ? -11.498 12.752 -2.500 1.00 97.81 91 ALA A C 1
ATOM 722 O O . ALA A 1 91 ? -10.440 13.381 -2.460 1.00 97.81 91 ALA A O 1
ATOM 723 N N . GLY A 1 92 ? -11.889 12.131 -3.617 1.00 98.38 92 GLY A N 1
ATOM 724 C CA . GLY A 1 92 ? -11.054 12.064 -4.820 1.00 98.38 92 GLY A CA 1
ATOM 725 C C . GLY A 1 92 ? -9.775 11.237 -4.635 1.00 98.38 92 GLY A C 1
ATOM 726 O O . GLY A 1 92 ? -8.862 11.323 -5.458 1.00 98.38 92 GLY A O 1
ATOM 727 N N . ILE A 1 93 ? -9.680 10.440 -3.562 1.00 98.25 93 ILE A N 1
ATOM 728 C CA . ILE A 1 93 ? -8.492 9.648 -3.229 1.00 98.25 93 ILE A CA 1
ATOM 729 C C . ILE A 1 93 ? -8.6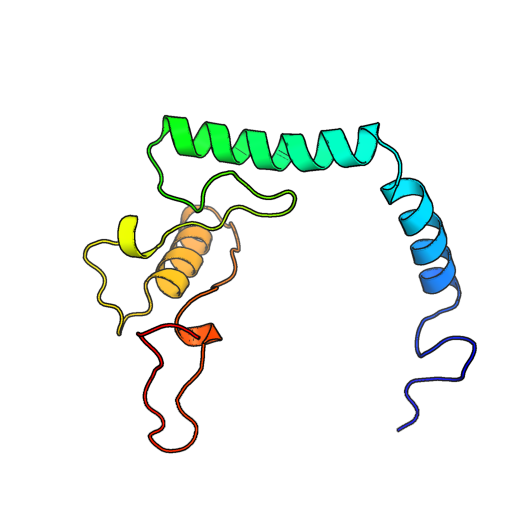51 8.245 -3.805 1.00 98.25 93 ILE A C 1
ATOM 731 O O . ILE A 1 93 ? -9.521 7.479 -3.398 1.00 98.25 93 ILE A O 1
ATOM 735 N N . ARG A 1 94 ? -7.770 7.877 -4.738 1.00 98.44 94 ARG A N 1
ATOM 736 C CA . ARG A 1 94 ? -7.754 6.531 -5.318 1.00 98.44 94 ARG A CA 1
ATOM 737 C C . ARG A 1 94 ? -6.885 5.588 -4.488 1.00 98.44 94 ARG A C 1
ATOM 739 O O . ARG A 1 94 ? -5.659 5.676 -4.535 1.00 98.44 94 ARG A O 1
ATOM 746 N N . GLY A 1 95 ? -7.536 4.674 -3.775 1.00 96.56 95 GLY A N 1
ATOM 747 C CA . GLY A 1 95 ? -6.896 3.512 -3.158 1.00 96.56 95 GLY A CA 1
ATOM 748 C C . GLY A 1 95 ? -6.740 2.331 -4.122 1.00 96.56 95 GLY A C 1
ATOM 749 O O . GLY A 1 95 ? -7.035 2.429 -5.315 1.00 96.56 95 GLY A O 1
ATOM 750 N N . VAL A 1 96 ? -6.297 1.199 -3.577 1.00 97.62 96 VAL A N 1
ATOM 751 C CA . VAL A 1 96 ? -6.260 -0.097 -4.261 1.00 97.62 96 VAL A CA 1
ATOM 752 C C . VAL A 1 96 ? -6.896 -1.149 -3.361 1.00 97.62 96 VAL A C 1
ATOM 754 O O . VAL A 1 96 ? -6.629 -1.187 -2.159 1.00 97.62 96 VAL A O 1
ATOM 757 N N . GLU A 1 97 ? -7.740 -1.995 -3.941 1.00 96.75 97 GLU A N 1
ATOM 758 C CA . GLU A 1 97 ? -8.314 -3.128 -3.226 1.00 96.75 97 GLU A CA 1
ATOM 759 C C . GLU A 1 97 ? -7.269 -4.232 -3.080 1.00 96.75 97 GLU A C 1
ATOM 761 O O . GLU A 1 97 ? -6.662 -4.655 -4.062 1.00 96.75 97 GLU A O 1
ATOM 766 N N . ILE A 1 98 ? -7.053 -4.667 -1.839 1.00 95.44 98 ILE A N 1
ATOM 767 C CA . ILE A 1 98 ? -6.221 -5.820 -1.485 1.00 95.44 98 ILE A CA 1
ATOM 768 C C . ILE A 1 98 ? -7.088 -6.738 -0.618 1.00 95.44 98 ILE A C 1
ATOM 770 O O . ILE A 1 98 ? -6.948 -6.794 0.605 1.00 95.44 98 ILE A O 1
ATOM 774 N N . GLY A 1 99 ? -8.066 -7.382 -1.246 1.00 94.25 99 GLY A N 1
ATOM 775 C CA . GLY A 1 99 ? -9.067 -8.191 -0.560 1.00 94.25 99 GLY A CA 1
ATOM 776 C C . GLY A 1 99 ? -9.565 -9.350 -1.416 1.00 94.25 99 GLY A C 1
ATOM 777 O O . GLY A 1 99 ? -8.780 -10.080 -2.020 1.00 94.25 99 GLY A O 1
ATOM 778 N N . TYR A 1 100 ? -10.876 -9.571 -1.414 1.00 94.94 100 TYR A N 1
ATOM 779 C CA . TYR A 1 100 ? -11.488 -10.753 -2.021 1.00 94.94 100 TYR A CA 1
ATOM 780 C C . TYR A 1 100 ? -11.484 -10.723 -3.547 1.00 94.94 100 TYR A C 1
ATOM 782 O O . TYR A 1 100 ? -11.465 -11.789 -4.158 1.00 94.94 100 TYR A O 1
ATOM 790 N N . ILE A 1 101 ? -11.493 -9.537 -4.164 1.00 94.50 101 ILE A N 1
ATOM 791 C CA . ILE A 1 101 ? -11.394 -9.440 -5.625 1.00 94.50 101 ILE A CA 1
ATOM 792 C C . ILE A 1 101 ? -9.978 -9.819 -6.054 1.00 94.50 101 ILE A C 1
ATOM 794 O O . ILE A 1 101 ? -9.815 -10.657 -6.940 1.00 94.50 101 ILE A O 1
ATOM 798 N N . LEU A 1 102 ? -8.960 -9.269 -5.383 1.00 95.56 102 LEU A N 1
ATOM 799 C CA . LEU A 1 102 ? -7.565 -9.620 -5.644 1.00 95.56 102 LEU A CA 1
ATOM 800 C C . LEU A 1 102 ? -7.252 -11.098 -5.354 1.00 95.56 102 LEU A C 1
ATOM 802 O O . LEU A 1 102 ? -6.449 -11.699 -6.065 1.00 95.56 102 LEU A O 1
ATOM 806 N N . ALA A 1 103 ? -7.879 -11.693 -4.333 1.00 95.12 103 ALA A N 1
ATOM 807 C CA . ALA A 1 103 ? -7.708 -13.111 -4.002 1.00 95.12 103 ALA A CA 1
ATOM 808 C C . ALA A 1 103 ? -8.205 -14.064 -5.110 1.00 95.12 103 ALA A C 1
ATOM 810 O O . ALA A 1 103 ? -7.833 -15.243 -5.113 1.00 95.12 103 ALA A O 1
ATOM 811 N N . ASP A 1 104 ? -8.999 -13.549 -6.055 1.00 94.19 104 ASP A N 1
ATOM 812 C CA . ASP A 1 104 ? -9.599 -14.277 -7.171 1.00 94.19 104 ASP A CA 1
ATOM 813 C C . ASP A 1 104 ? -10.507 -15.438 -6.704 1.00 94.19 104 ASP A C 1
ATOM 815 O O . ASP A 1 104 ? -10.823 -15.623 -5.523 1.00 94.19 104 ASP A O 1
ATOM 819 N N . ARG A 1 105 ? -11.007 -16.218 -7.658 1.00 95.44 105 ARG A N 1
ATOM 820 C CA . ARG A 1 105 ? -11.883 -17.367 -7.437 1.00 95.44 105 ARG A CA 1
ATOM 821 C C . ARG A 1 105 ? -11.093 -18.670 -7.375 1.00 95.44 105 ARG A C 1
ATOM 823 O O . ARG A 1 105 ? -9.982 -18.798 -7.895 1.00 95.44 105 ARG A O 1
ATOM 830 N N . TYR A 1 106 ? -11.656 -19.696 -6.744 1.00 94.88 106 TYR A N 1
ATOM 831 C CA . TYR A 1 106 ? -11.125 -21.054 -6.882 1.00 94.88 106 TYR A CA 1
ATOM 832 C C . TYR A 1 106 ? -11.231 -21.513 -8.349 1.00 94.88 106 TYR A C 1
ATOM 834 O O . TYR A 1 106 ? -12.291 -21.356 -8.959 1.00 94.88 106 TYR A O 1
ATOM 842 N N . PRO A 1 107 ? -10.177 -22.109 -8.940 1.00 94.38 107 PRO A N 1
ATOM 843 C CA . PRO A 1 107 ? -10.147 -22.393 -10.379 1.00 94.38 107 PRO A CA 1
ATOM 844 C C . PRO A 1 107 ? -11.194 -23.427 -10.816 1.00 94.38 107 PRO A C 1
ATOM 846 O O . PRO A 1 107 ? -11.681 -23.373 -11.945 1.00 94.38 107 PRO A O 1
ATOM 849 N N . VAL A 1 108 ? -11.553 -24.351 -9.918 1.00 96.25 108 VAL A N 1
ATOM 850 C CA . VAL A 1 108 ? -12.519 -25.424 -10.188 1.00 96.25 108 VAL A CA 1
ATOM 851 C C . VAL A 1 108 ? -13.943 -24.976 -9.867 1.00 96.25 108 VAL A C 1
ATOM 853 O O . VAL A 1 108 ? -14.783 -24.962 -10.760 1.00 96.25 108 VAL A O 1
ATOM 856 N N . THR A 1 109 ? -14.219 -24.579 -8.619 1.00 95.94 109 THR A N 1
ATOM 857 C CA . THR A 1 109 ? -15.588 -24.239 -8.182 1.00 95.94 109 THR A CA 1
ATOM 858 C C . THR A 1 109 ? -16.049 -22.869 -8.672 1.00 95.94 109 THR A C 1
ATOM 860 O O . THR A 1 109 ? -17.246 -22.610 -8.712 1.00 95.94 109 THR A O 1
ATOM 863 N N . ARG A 1 110 ? -15.115 -21.993 -9.077 1.00 94.62 110 ARG A N 1
ATOM 864 C CA . ARG A 1 110 ? -15.366 -20.591 -9.463 1.00 94.62 110 ARG A CA 1
ATOM 865 C C . ARG A 1 110 ? -15.974 -19.739 -8.343 1.00 94.62 110 ARG A C 1
ATOM 867 O O . ARG A 1 110 ? -16.436 -18.626 -8.595 1.00 94.62 110 ARG A O 1
ATOM 874 N N . GLU A 1 111 ? -15.940 -20.221 -7.108 1.00 95.12 111 GLU A N 1
ATOM 875 C CA . GLU A 1 111 ? -16.39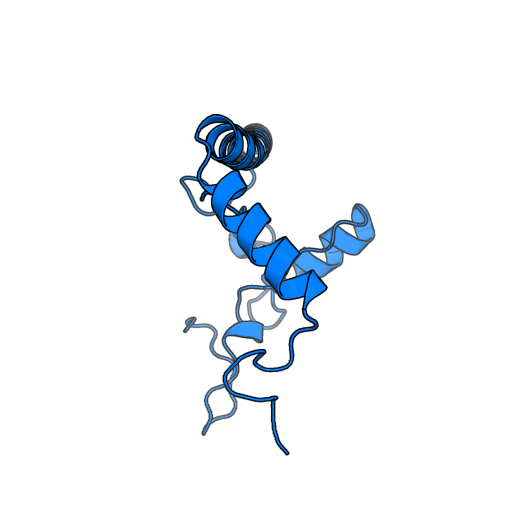6 -19.488 -5.929 1.00 95.12 111 GLU A CA 1
ATOM 876 C C . GLU A 1 111 ? -15.340 -18.479 -5.468 1.00 95.12 111 GLU A C 1
ATOM 878 O O . GLU A 1 111 ? -14.141 -18.687 -5.669 1.00 95.12 111 GLU A O 1
ATOM 883 N N . ASN A 1 112 ? -15.791 -17.382 -4.856 1.00 94.75 112 ASN A N 1
ATOM 884 C CA . ASN A 1 112 ? -14.905 -16.363 -4.292 1.00 94.75 112 ASN A CA 1
ATOM 885 C C . ASN A 1 112 ? -14.141 -16.911 -3.079 1.00 94.75 112 ASN A C 1
ATOM 887 O O . ASN A 1 112 ? -14.694 -17.653 -2.264 1.00 94.75 112 ASN A O 1
ATOM 891 N N . ARG A 1 113 ? -12.883 -16.490 -2.912 1.00 93.94 113 ARG A N 1
ATOM 892 C CA . ARG A 1 113 ? -12.040 -16.884 -1.774 1.00 93.94 113 ARG A CA 1
ATOM 893 C C . ARG A 1 113 ? -12.226 -15.955 -0.573 1.00 93.94 113 ARG A C 1
ATOM 895 O O . ARG A 1 113 ? -11.357 -15.153 -0.242 1.00 93.94 113 ARG A O 1
ATOM 902 N N . PHE A 1 114 ? -13.352 -16.081 0.129 1.00 90.69 114 PHE A N 1
ATOM 903 C CA . PHE A 1 114 ? -13.616 -15.267 1.329 1.00 90.69 114 PHE A CA 1
ATOM 904 C C . PHE A 1 114 ? -12.738 -15.620 2.545 1.00 90.69 114 PHE A C 1
ATOM 906 O O . PHE A 1 114 ? -12.662 -14.848 3.502 1.00 90.69 114 PHE A O 1
ATOM 913 N N . GLY A 1 115 ? -12.037 -16.757 2.494 1.00 81.69 115 GLY A N 1
ATOM 914 C CA . GLY A 1 115 ? -11.012 -17.136 3.471 1.00 81.69 115 GLY A CA 1
ATOM 915 C C . GLY A 1 115 ? -9.669 -16.413 3.298 1.00 81.69 115 GLY A C 1
ATOM 916 O O . GLY A 1 115 ? -8.815 -16.550 4.168 1.00 81.69 115 GLY A O 1
ATOM 917 N N . GLY A 1 116 ? -9.497 -15.631 2.224 1.00 68.94 116 GLY A N 1
ATOM 918 C CA . GLY A 1 116 ? -8.210 -15.053 1.831 1.00 68.94 116 GLY A CA 1
ATOM 919 C C . GLY A 1 116 ? -7.431 -15.943 0.855 1.00 68.94 116 GLY A C 1
ATOM 920 O O . GLY A 1 116 ? -7.964 -16.932 0.344 1.00 68.94 116 GLY A O 1
ATOM 921 N N . LEU A 1 117 ? -6.188 -15.539 0.570 1.00 51.56 117 LEU A N 1
ATOM 922 C CA . LEU A 1 117 ? -5.202 -16.335 -0.174 1.00 51.56 117 LEU A CA 1
ATOM 923 C C . LEU A 1 117 ? -4.734 -17.552 0.631 1.00 51.56 117 LEU A C 1
ATOM 925 O O . LEU A 1 117 ? -4.545 -17.403 1.859 1.00 51.56 117 LEU A O 1
#

Radius of gyration: 19.63 Å; chains: 1; bounding box: 44×38×46 Å

Foldseek 3Di:
DQCDDPVASVHDPVVVVVVVVVVVVCVDPVNQVVQQVVQVVVVVVCVVVVFDWDPPGDSHDTGGPQCVVCVPQDVVNPSQVVVQVVCCVPPVDHDDRPAQVVQAADPPVRHIPNVGD

Secondary structure (DSSP, 8-state):
---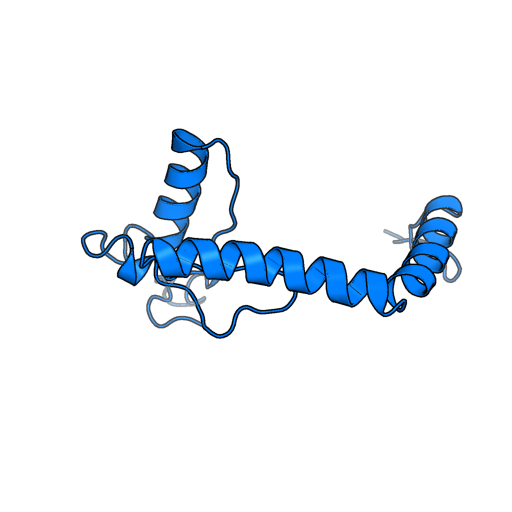--TTTTT--HHHHHHHHHHHHHTT-HHHHHHHHHHHHHHHHHHHHTT--B-SS--SS---B-HHHHSTTS-GGG-HHHHHHHHHHHHH-------STTTT-B-TTT--B-TT--

Sequence (117 aa):
MYEGYLTYGGMAGRDMSALAAGLEENTEFEMLETRIKQVEYLAKRLDEYGIPYQRPAGGHAIFLDARKILTHVPAEEFPAQTLTVELYLEAGIRGVEIGYILADRYPVTRENRFGGL